Protein AF-U2YIE8-F1 (afdb_monomer)

pLDDT: mean 79.82, std 21.04, range [38.56, 97.56]

Radius of gyration: 20.74 Å; Cα contacts (8 Å, |Δi|>4): 66; chains: 1; bounding box: 37×24×76 Å

Organism: NCBI:txid1219035

Mean predicted aligned error: 12.13 Å

Structure (mmCIF, N/CA/C/O backbone):
data_AF-U2YIE8-F1
#
_entry.id   AF-U2YIE8-F1
#
loop_
_atom_site.group_PDB
_atom_site.id
_atom_site.type_symbol
_atom_site.label_atom_id
_atom_site.label_alt_id
_atom_site.label_comp_id
_atom_site.label_asym_id
_atom_site.label_entity_id
_atom_site.label_seq_id
_atom_site.pdbx_PDB_ins_code
_atom_site.Cartn_x
_atom_site.Cartn_y
_atom_site.Cartn_z
_atom_site.occupancy
_atom_site.B_iso_or_equiv
_atom_site.auth_seq_id
_atom_site.auth_comp_id
_atom_site.auth_asym_id
_atom_site.auth_atom_id
_atom_site.pdbx_PDB_model_num
ATOM 1 N N . MET A 1 1 ? -0.444 -16.771 56.461 1.00 40.75 1 MET A N 1
ATOM 2 C CA . MET A 1 1 ? 0.872 -16.093 56.510 1.00 40.75 1 MET A CA 1
ATOM 3 C C . MET A 1 1 ? 0.997 -15.210 55.275 1.00 40.75 1 MET A C 1
ATOM 5 O O . MET A 1 1 ? 0.679 -15.666 54.184 1.00 40.75 1 MET A O 1
ATOM 9 N N . ARG A 1 2 ? 1.295 -13.919 55.462 1.00 39.78 2 ARG A N 1
ATOM 10 C CA . ARG A 1 2 ? 1.323 -12.884 54.413 1.00 39.78 2 ARG A CA 1
ATOM 11 C C . ARG A 1 2 ? 2.731 -12.764 53.807 1.00 39.78 2 ARG A C 1
ATOM 13 O O . ARG A 1 2 ? 3.685 -12.787 54.565 1.00 39.78 2 AR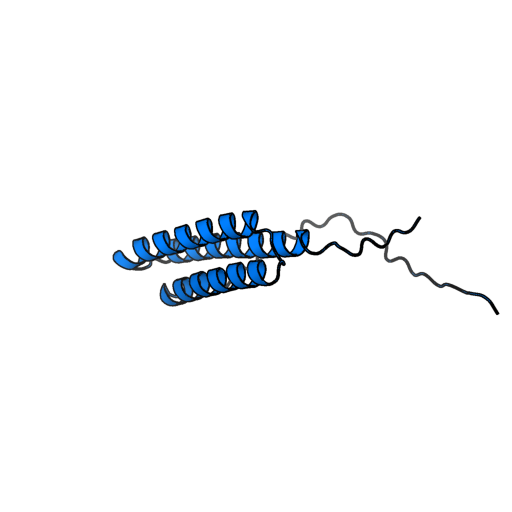G A O 1
ATOM 20 N N . LYS A 1 3 ? 2.764 -12.542 52.482 1.00 38.56 3 LYS A N 1
ATOM 21 C CA . LYS A 1 3 ? 3.647 -11.653 51.687 1.00 38.56 3 LYS A CA 1
ATOM 22 C C . LYS A 1 3 ? 5.154 -11.643 51.989 1.00 38.56 3 LYS A C 1
ATOM 24 O O . LYS A 1 3 ? 5.512 -11.153 53.042 1.00 38.56 3 LYS A O 1
ATOM 29 N N . PHE A 1 4 ? 5.983 -11.870 50.960 1.00 39.94 4 PHE A N 1
ATOM 30 C CA . PHE A 1 4 ? 7.090 -10.959 50.615 1.00 39.94 4 PHE A CA 1
ATOM 31 C C . PHE A 1 4 ? 7.324 -10.910 49.098 1.00 39.94 4 PHE A C 1
ATOM 33 O O . PHE A 1 4 ? 7.405 -11.932 48.423 1.00 39.94 4 PHE A O 1
ATOM 40 N N . MET A 1 5 ? 7.370 -9.679 48.588 1.00 47.09 5 MET A N 1
ATOM 41 C CA . MET A 1 5 ? 7.837 -9.290 47.261 1.00 47.09 5 MET A CA 1
ATOM 42 C C . MET A 1 5 ? 9.363 -9.357 47.204 1.00 47.09 5 MET A C 1
ATOM 44 O O . MET A 1 5 ? 10.001 -8.936 48.164 1.00 47.09 5 MET A O 1
ATOM 48 N N . ILE A 1 6 ? 9.928 -9.703 46.045 1.00 50.62 6 ILE A N 1
ATOM 49 C CA . ILE A 1 6 ? 11.180 -9.094 45.581 1.00 50.62 6 ILE A CA 1
ATOM 50 C C . ILE A 1 6 ? 10.969 -8.677 44.127 1.00 50.62 6 ILE A C 1
ATOM 52 O O . ILE A 1 6 ? 10.796 -9.497 43.230 1.00 50.62 6 ILE A O 1
ATOM 56 N N . ALA A 1 7 ? 10.900 -7.362 43.950 1.00 46.75 7 ALA A N 1
ATOM 57 C CA . ALA A 1 7 ? 11.029 -6.677 42.685 1.00 46.75 7 ALA A CA 1
ATOM 58 C C . ALA A 1 7 ? 12.521 -6.517 42.380 1.00 46.75 7 ALA A C 1
ATOM 60 O O . ALA A 1 7 ? 13.282 -6.119 43.261 1.00 46.75 7 ALA A O 1
ATOM 61 N N . THR A 1 8 ? 12.915 -6.744 41.133 1.00 48.28 8 THR A N 1
ATOM 62 C CA . THR A 1 8 ? 14.196 -6.263 40.613 1.00 48.28 8 THR A CA 1
ATOM 63 C C . THR A 1 8 ? 13.881 -5.294 39.478 1.00 48.28 8 THR A C 1
ATOM 65 O O . THR A 1 8 ? 13.320 -5.715 38.464 1.00 48.28 8 THR A O 1
ATOM 68 N N . PRO A 1 9 ? 14.152 -3.989 39.642 1.00 48.62 9 PRO A N 1
ATOM 69 C CA . PRO A 1 9 ? 13.927 -3.007 38.600 1.00 48.62 9 PRO A CA 1
ATOM 70 C C . PRO A 1 9 ? 15.103 -3.059 37.620 1.00 48.62 9 PRO A C 1
ATOM 72 O O . PRO A 1 9 ? 16.251 -2.863 38.009 1.00 48.62 9 PRO A O 1
ATOM 75 N N . LEU A 1 10 ? 14.827 -3.295 36.340 1.00 45.53 10 LEU A N 1
ATOM 76 C CA . LEU A 1 10 ? 15.761 -2.952 35.270 1.00 45.53 10 LEU A CA 1
ATOM 77 C C . LEU A 1 10 ? 15.460 -1.509 34.866 1.00 45.53 10 LEU A C 1
ATOM 79 O O . LEU A 1 10 ? 14.509 -1.232 34.137 1.00 45.53 10 LEU A O 1
ATOM 83 N N . ALA A 1 11 ? 16.232 -0.588 35.435 1.00 48.25 11 ALA A N 1
ATOM 84 C CA . ALA A 1 11 ? 16.202 0.822 35.096 1.00 48.25 11 ALA A CA 1
ATOM 85 C C . ALA A 1 11 ? 17.171 1.132 33.940 1.00 48.25 11 ALA A C 1
ATOM 87 O O . ALA A 1 11 ? 18.300 0.656 33.931 1.00 48.25 11 ALA A O 1
ATOM 88 N N . LEU A 1 12 ? 16.693 2.011 33.053 1.00 42.22 12 LEU A N 1
ATOM 89 C CA . LEU A 1 12 ? 17.413 3.006 32.244 1.00 42.22 12 LEU A CA 1
ATOM 90 C C . LEU A 1 12 ? 18.485 2.562 31.226 1.00 42.22 12 LEU A C 1
ATOM 92 O O . LEU A 1 12 ? 19.601 2.204 31.580 1.00 42.22 12 LEU A O 1
ATOM 96 N N . ALA A 1 13 ? 18.216 2.868 29.952 1.00 41.12 13 ALA A N 1
ATOM 97 C CA . ALA A 1 13 ? 19.219 3.481 29.080 1.00 41.12 13 ALA A CA 1
ATOM 98 C C . ALA A 1 13 ? 18.541 4.451 28.097 1.00 41.12 13 ALA A C 1
ATOM 100 O O . ALA A 1 13 ? 17.799 4.052 27.201 1.00 41.12 13 ALA A O 1
ATOM 101 N N . ALA A 1 14 ? 18.794 5.743 28.299 1.00 45.41 14 ALA A N 1
ATOM 102 C CA . ALA A 1 14 ? 18.651 6.764 27.276 1.00 45.41 14 ALA A CA 1
ATOM 103 C C . ALA A 1 14 ? 19.854 6.693 26.313 1.00 45.41 14 ALA A C 1
ATOM 105 O O . ALA A 1 14 ? 20.949 6.320 26.722 1.00 45.41 14 ALA A 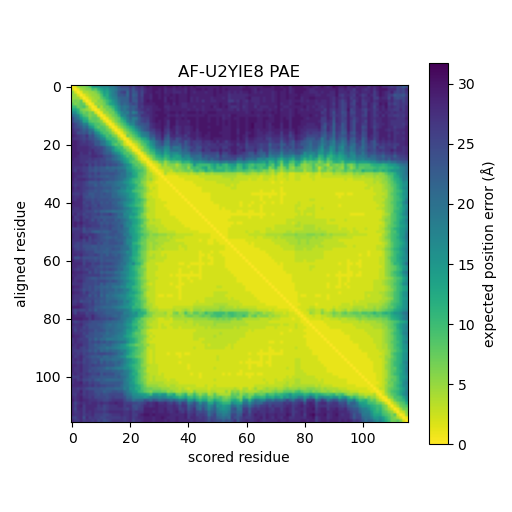O 1
ATOM 106 N N . ALA A 1 15 ? 19.631 7.120 25.067 1.00 47.50 15 ALA A N 1
ATOM 107 C CA . ALA A 1 15 ? 20.627 7.404 24.029 1.00 47.50 15 ALA A CA 1
ATOM 108 C C . ALA A 1 15 ? 21.425 6.216 23.449 1.00 47.50 15 ALA A C 1
ATOM 110 O O . ALA A 1 15 ? 22.593 5.997 23.746 1.00 47.50 15 ALA A O 1
ATOM 111 N N . ALA A 1 16 ? 20.829 5.579 22.444 1.00 40.00 16 ALA A N 1
ATOM 112 C CA . ALA A 1 16 ? 21.531 5.303 21.197 1.00 40.00 16 ALA A CA 1
ATOM 113 C C . ALA A 1 16 ? 20.505 5.422 20.066 1.00 40.00 16 ALA A C 1
ATOM 115 O O . ALA A 1 16 ? 19.598 4.596 19.961 1.00 40.00 16 ALA A O 1
ATOM 116 N N . VAL A 1 17 ? 20.632 6.444 19.211 1.00 50.84 17 VAL A N 1
ATOM 117 C CA . VAL A 1 17 ? 20.092 6.348 17.850 1.00 50.84 17 VAL A CA 1
ATOM 118 C C . VAL A 1 17 ? 20.941 5.281 17.177 1.00 50.84 17 VAL A C 1
ATOM 120 O O . VAL A 1 17 ? 21.924 5.562 16.498 1.00 50.84 17 VAL A O 1
ATOM 123 N N . LEU A 1 18 ? 20.606 4.021 17.437 1.00 40.84 18 LEU A N 1
ATOM 124 C CA . LEU A 1 18 ? 20.960 2.961 16.528 1.00 40.84 18 LEU A CA 1
ATOM 125 C C . LEU A 1 18 ? 20.245 3.366 15.247 1.00 40.84 18 LEU A C 1
ATOM 127 O O . LEU A 1 18 ? 19.018 3.296 15.162 1.00 40.84 18 LEU A O 1
ATOM 131 N N . ALA A 1 19 ? 21.009 3.829 14.261 1.00 52.47 19 ALA A N 1
ATOM 132 C CA . ALA A 1 19 ? 20.639 3.628 12.878 1.00 52.47 19 ALA A CA 1
ATOM 133 C C . ALA A 1 19 ? 20.546 2.110 12.713 1.00 52.47 19 ALA A C 1
ATOM 135 O O . ALA A 1 19 ? 21.484 1.454 12.267 1.00 52.47 19 ALA A O 1
ATOM 136 N N . THR A 1 20 ? 19.439 1.530 13.187 1.00 52.50 20 THR A N 1
ATOM 137 C CA . THR A 1 20 ? 19.041 0.184 12.834 1.00 52.50 20 THR A CA 1
ATOM 138 C C . THR A 1 20 ? 19.117 0.205 11.323 1.00 52.50 20 THR A C 1
ATOM 140 O O . THR A 1 20 ? 18.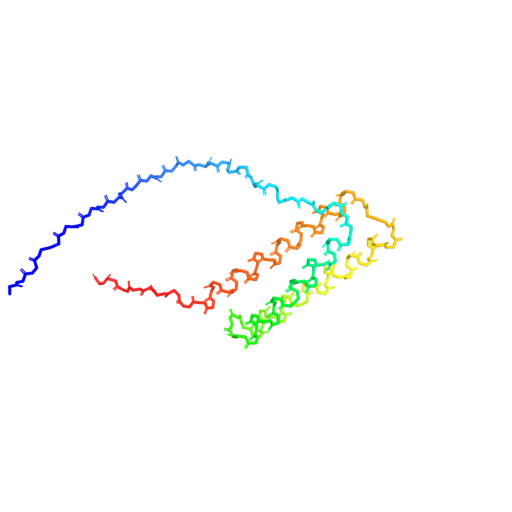442 1.064 10.737 1.00 52.50 20 THR A O 1
ATOM 143 N N . PRO A 1 21 ? 19.963 -0.618 10.678 1.00 39.84 21 PRO A N 1
ATOM 144 C CA . PRO A 1 21 ? 19.867 -0.755 9.243 1.00 39.84 21 PRO A CA 1
ATOM 145 C C . PRO A 1 21 ? 18.403 -1.089 9.017 1.00 39.84 21 PRO A C 1
ATOM 147 O O . PRO A 1 21 ? 17.929 -2.114 9.516 1.00 39.84 21 PRO A O 1
ATOM 150 N N . ALA A 1 22 ? 17.670 -0.147 8.413 1.00 50.53 22 ALA A N 1
ATOM 151 C CA . ALA A 1 22 ? 16.298 -0.360 8.015 1.00 50.53 22 ALA A CA 1
ATOM 152 C C . ALA A 1 22 ? 16.403 -1.614 7.175 1.00 50.53 22 ALA A C 1
ATOM 154 O O . ALA A 1 22 ? 17.031 -1.579 6.117 1.00 50.53 22 ALA A O 1
ATOM 155 N N . SER A 1 23 ? 16.000 -2.742 7.759 1.00 45.28 23 SER A N 1
ATOM 156 C CA . SER A 1 23 ? 16.264 -4.047 7.191 1.00 45.28 23 SER A CA 1
ATOM 157 C C . SER A 1 23 ? 15.528 -3.991 5.878 1.00 45.28 23 SER A C 1
ATOM 159 O O . SER A 1 23 ? 14.299 -3.929 5.880 1.00 45.28 23 SER A O 1
ATOM 161 N N . ALA A 1 24 ? 16.282 -3.807 4.794 1.00 49.94 24 ALA A N 1
ATOM 162 C CA . ALA A 1 24 ? 15.710 -3.608 3.487 1.00 49.94 24 ALA A CA 1
ATOM 163 C C . ALA A 1 24 ? 14.933 -4.890 3.248 1.00 49.94 24 ALA A C 1
ATOM 165 O O . ALA A 1 24 ? 15.538 -5.955 3.101 1.00 49.94 24 ALA A O 1
ATOM 166 N N . ALA A 1 25 ? 13.605 -4.800 3.357 1.00 53.88 25 ALA A N 1
ATOM 167 C CA . ALA A 1 25 ? 12.736 -5.925 3.095 1.00 53.88 25 ALA A CA 1
ATOM 168 C C . ALA A 1 25 ? 13.186 -6.502 1.746 1.00 53.88 25 ALA A C 1
ATOM 170 O O . ALA A 1 25 ? 13.538 -5.712 0.860 1.00 53.88 25 ALA A O 1
ATOM 171 N N . PRO A 1 26 ? 13.280 -7.836 1.600 1.00 57.56 26 PRO A N 1
ATOM 172 C CA . PRO A 1 26 ? 13.673 -8.425 0.333 1.00 57.56 26 PRO A CA 1
ATOM 173 C C . PRO A 1 26 ? 12.737 -7.880 -0.750 1.00 57.56 26 PRO A C 1
ATOM 175 O O . PRO A 1 26 ? 11.565 -8.240 -0.802 1.00 57.56 26 PRO A O 1
ATOM 178 N N . GLY A 1 27 ? 13.238 -6.938 -1.552 1.00 66.19 27 GLY A N 1
ATOM 179 C CA . GLY A 1 27 ? 12.427 -6.268 -2.557 1.00 66.19 27 GLY A CA 1
ATOM 180 C C . GLY A 1 27 ? 11.968 -7.282 -3.595 1.00 66.19 27 GLY A C 1
ATOM 181 O O . GLY A 1 27 ? 12.693 -8.235 -3.899 1.00 66.19 27 GLY A O 1
ATOM 182 N N . PHE A 1 28 ? 10.772 -7.085 -4.147 1.00 81.00 28 PHE A N 1
ATOM 183 C CA . PHE A 1 28 ? 10.227 -8.009 -5.139 1.00 81.00 28 PHE A CA 1
ATOM 184 C C . PHE A 1 28 ? 11.192 -8.223 -6.301 1.00 81.00 28 PHE A C 1
ATOM 186 O O . PHE A 1 28 ? 11.709 -7.274 -6.894 1.00 81.00 28 PHE A O 1
ATOM 193 N N . THR A 1 29 ? 11.408 -9.490 -6.647 1.00 76.38 29 THR A N 1
ATOM 194 C CA . THR A 1 29 ? 12.245 -9.880 -7.787 1.00 76.38 29 THR A CA 1
ATOM 195 C C . THR A 1 29 ? 11.460 -9.854 -9.093 1.00 76.38 29 THR A C 1
ATOM 197 O O . THR A 1 29 ? 12.054 -9.731 -10.161 1.00 76.38 29 THR A O 1
ATOM 200 N N . ASN A 1 30 ? 10.128 -9.942 -9.033 1.00 85.31 30 ASN A N 1
ATOM 201 C CA . ASN A 1 30 ? 9.263 -9.839 -10.201 1.00 85.31 30 ASN A CA 1
ATOM 202 C C . ASN A 1 30 ? 7.879 -9.264 -9.851 1.00 85.31 30 ASN A C 1
ATOM 204 O O . ASN A 1 30 ? 7.447 -9.254 -8.699 1.00 85.31 30 ASN A O 1
ATOM 208 N N . GLY A 1 31 ? 7.147 -8.811 -10.872 1.00 88.69 31 GLY A N 1
ATOM 209 C CA . GLY A 1 31 ? 5.807 -8.250 -10.682 1.00 88.69 31 GLY A CA 1
ATOM 210 C C . GLY A 1 31 ? 4.751 -9.265 -10.239 1.00 88.69 31 GLY A C 1
ATOM 211 O O . GLY A 1 31 ? 3.726 -8.874 -9.688 1.00 88.69 31 GLY A O 1
ATOM 212 N N . ARG A 1 32 ? 4.983 -10.571 -10.435 1.00 92.06 32 ARG A N 1
ATOM 213 C CA . ARG A 1 32 ? 4.057 -11.618 -9.969 1.00 92.06 32 ARG A CA 1
ATOM 214 C C . ARG A 1 32 ? 4.026 -11.694 -8.444 1.00 92.06 32 ARG A C 1
ATOM 216 O O . ARG A 1 32 ? 2.942 -11.766 -7.879 1.00 92.06 32 ARG A O 1
ATOM 223 N N . GLN A 1 33 ? 5.186 -11.613 -7.792 1.00 91.75 33 GLN A N 1
ATOM 224 C CA . GLN A 1 33 ? 5.276 -11.540 -6.331 1.00 91.75 33 GLN A CA 1
ATOM 225 C C . GLN A 1 33 ? 4.531 -10.314 -5.795 1.00 91.75 33 GLN A C 1
ATOM 227 O O . GLN A 1 33 ? 3.719 -10.445 -4.886 1.00 91.75 33 GLN A O 1
ATOM 232 N N . ALA A 1 34 ? 4.726 -9.142 -6.412 1.00 92.19 34 ALA A N 1
ATOM 233 C CA . ALA A 1 34 ? 4.018 -7.928 -6.010 1.00 92.19 34 ALA A CA 1
ATOM 234 C C . ALA A 1 34 ? 2.487 -8.092 -6.100 1.00 92.19 34 ALA A C 1
ATOM 236 O O . ALA A 1 34 ? 1.781 -7.726 -5.165 1.00 92.19 34 ALA A O 1
ATOM 237 N N . ALA A 1 35 ? 1.968 -8.703 -7.173 1.00 94.00 35 ALA A N 1
ATOM 238 C CA . ALA A 1 35 ? 0.535 -8.987 -7.300 1.00 94.00 35 ALA A CA 1
ATOM 239 C C . ALA A 1 35 ? 0.022 -9.917 -6.190 1.00 94.00 35 ALA A C 1
ATOM 241 O O . ALA A 1 35 ? -1.012 -9.653 -5.582 1.00 94.00 35 ALA A O 1
ATOM 242 N N . GLN A 1 36 ? 0.758 -10.995 -5.900 1.00 95.38 36 GLN A N 1
ATOM 243 C CA . GLN A 1 36 ? 0.396 -11.943 -4.843 1.00 95.38 36 GLN A CA 1
ATOM 244 C C . GLN A 1 36 ? 0.343 -11.274 -3.469 1.00 95.38 36 GLN A C 1
ATOM 246 O O . GLN A 1 36 ? -0.515 -11.612 -2.659 1.00 95.38 36 GLN A O 1
ATOM 251 N N . GLU A 1 37 ? 1.245 -10.336 -3.204 1.00 94.5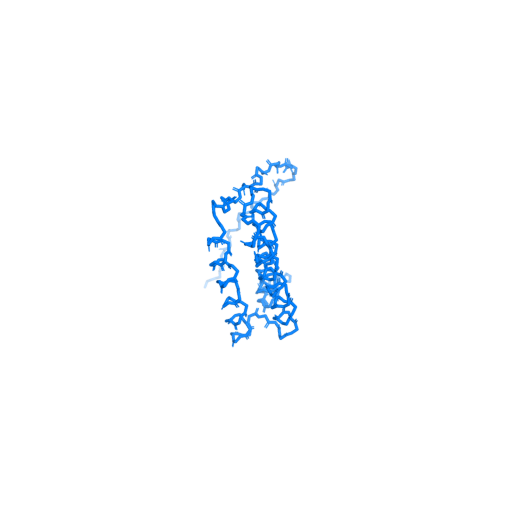0 37 GLU A N 1
ATOM 252 C CA . GLU A 1 37 ? 1.315 -9.597 -1.945 1.00 94.50 37 GLU A CA 1
ATOM 253 C C . GLU A 1 37 ? 0.173 -8.594 -1.793 1.00 94.50 37 GLU A C 1
ATOM 255 O O . GLU A 1 37 ? -0.420 -8.517 -0.719 1.00 94.50 37 GLU A O 1
ATOM 260 N N . ILE A 1 38 ? -0.192 -7.886 -2.866 1.00 95.56 38 ILE A N 1
ATOM 261 C CA . ILE A 1 38 ? -1.361 -6.992 -2.878 1.00 95.56 38 ILE A CA 1
ATOM 262 C C . ILE A 1 38 ? -2.636 -7.791 -2.582 1.00 95.56 38 ILE A C 1
ATOM 264 O O . ILE A 1 38 ? -3.400 -7.448 -1.686 1.00 95.56 38 ILE A O 1
ATOM 268 N N . GLN A 1 39 ? -2.792 -8.932 -3.246 1.00 96.75 39 GLN A N 1
ATOM 269 C CA . GLN A 1 39 ? -3.917 -9.846 -3.059 1.00 96.75 39 GLN A CA 1
ATOM 270 C C . GLN A 1 39 ? -3.957 -10.475 -1.656 1.00 96.75 39 GLN A C 1
ATOM 272 O O . GLN A 1 39 ? -5.016 -10.711 -1.077 1.00 96.75 39 GLN A O 1
ATOM 277 N N . GLN A 1 40 ? -2.796 -10.785 -1.075 1.00 96.06 40 GLN A N 1
ATOM 278 C CA . GL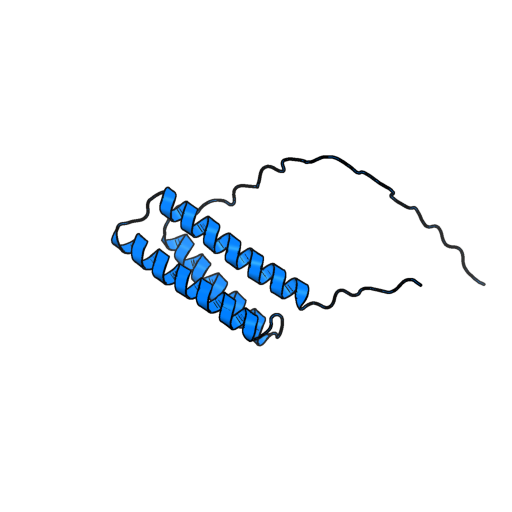N A 1 40 ? -2.724 -11.239 0.315 1.00 96.06 40 GLN A CA 1
ATOM 279 C C . GLN A 1 40 ? -3.127 -10.139 1.292 1.00 96.06 40 GLN A C 1
ATOM 281 O O . GLN A 1 40 ? -3.770 -10.443 2.296 1.00 96.06 40 GLN A O 1
ATOM 286 N N . LEU A 1 41 ? -2.740 -8.898 1.009 1.00 95.75 41 LEU A N 1
ATOM 287 C CA . LEU A 1 41 ? -3.051 -7.742 1.831 1.00 95.75 41 LEU A CA 1
ATOM 288 C C . LEU A 1 41 ? -4.553 -7.440 1.830 1.00 95.75 41 LEU A C 1
ATOM 290 O O . LEU A 1 41 ? -5.114 -7.300 2.910 1.00 95.75 41 LEU A O 1
ATOM 294 N N . GLU A 1 42 ? -5.206 -7.458 0.666 1.00 96.50 42 GLU A N 1
ATOM 295 C CA . GLU A 1 42 ? -6.670 -7.363 0.528 1.00 96.50 42 GLU A CA 1
ATOM 296 C C . GLU A 1 42 ? -7.380 -8.361 1.458 1.00 96.50 42 GLU A C 1
ATOM 298 O O . GLU A 1 42 ? -8.080 -7.988 2.399 1.00 96.50 42 GLU A O 1
ATOM 303 N N . ARG A 1 43 ? -7.040 -9.651 1.327 1.00 97.31 43 ARG A N 1
ATOM 304 C CA . ARG A 1 43 ? -7.589 -10.720 2.177 1.00 97.31 43 ARG A CA 1
ATOM 305 C C . ARG A 1 43 ? -7.272 -10.558 3.664 1.00 97.31 43 ARG A C 1
ATOM 307 O O . ARG A 1 43 ? -7.914 -11.192 4.505 1.00 97.31 43 ARG A O 1
ATOM 314 N N . GLN A 1 44 ? -6.209 -9.844 4.025 1.00 95.69 44 GLN A N 1
ATOM 315 C CA . GLN A 1 44 ? -5.899 -9.557 5.425 1.00 95.69 44 GLN A CA 1
ATOM 316 C C . GLN A 1 44 ? -6.769 -8.424 5.959 1.00 95.69 44 GLN A C 1
ATOM 318 O O . GLN A 1 44 ? -7.250 -8.555 7.083 1.00 95.69 44 GLN A O 1
ATOM 323 N N . VAL A 1 45 ? -7.006 -7.375 5.167 1.00 96.25 45 VAL A N 1
ATOM 324 C CA . VAL A 1 45 ? -7.919 -6.279 5.518 1.00 96.25 45 VAL A CA 1
ATOM 325 C C . VAL A 1 45 ? -9.331 -6.825 5.713 1.00 96.25 45 VAL A C 1
ATOM 327 O O . VAL A 1 45 ? -9.894 -6.642 6.791 1.00 96.25 45 VAL A O 1
ATOM 330 N N . ASP A 1 46 ? -9.842 -7.611 4.763 1.00 96.06 46 ASP A N 1
ATOM 331 C CA . ASP A 1 46 ? -11.187 -8.194 4.854 1.00 96.06 46 ASP A CA 1
ATOM 332 C C . ASP A 1 46 ? -11.346 -9.088 6.086 1.00 96.06 46 ASP A C 1
ATOM 334 O O . ASP A 1 46 ? -12.323 -9.000 6.829 1.00 96.06 46 ASP A O 1
ATOM 338 N N . ARG A 1 47 ? -10.357 -9.949 6.361 1.00 95.94 47 ARG A N 1
ATOM 339 C CA . ARG A 1 47 ? -10.388 -10.806 7.555 1.00 95.94 47 ARG A CA 1
ATOM 340 C C . ARG A 1 47 ? -10.266 -10.001 8.844 1.00 95.94 47 ARG A C 1
ATOM 342 O O . ARG A 1 47 ? -10.862 -10.396 9.845 1.00 95.94 47 ARG A O 1
ATOM 349 N N . ALA A 1 48 ? -9.478 -8.929 8.852 1.00 94.69 48 ALA A N 1
ATOM 350 C CA . ALA A 1 48 ? -9.354 -8.056 10.011 1.00 94.69 48 ALA A CA 1
ATOM 351 C C . ALA A 1 48 ? -10.683 -7.338 10.285 1.00 94.69 48 ALA A C 1
ATOM 353 O O . ALA A 1 48 ? -11.116 -7.311 11.436 1.00 94.69 48 ALA A O 1
ATOM 354 N N . GLU A 1 49 ? -11.367 -6.850 9.248 1.00 95.31 49 GLU A N 1
ATOM 355 C CA . GLU A 1 49 ? -12.700 -6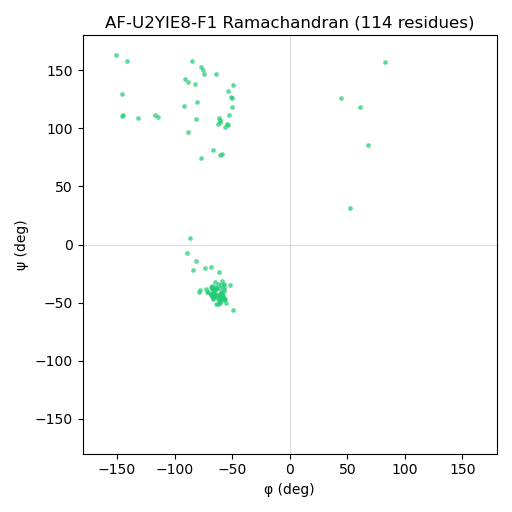.251 9.363 1.00 95.31 49 GLU A CA 1
ATOM 356 C C . GLU A 1 49 ? -13.727 -7.271 9.871 1.00 95.31 4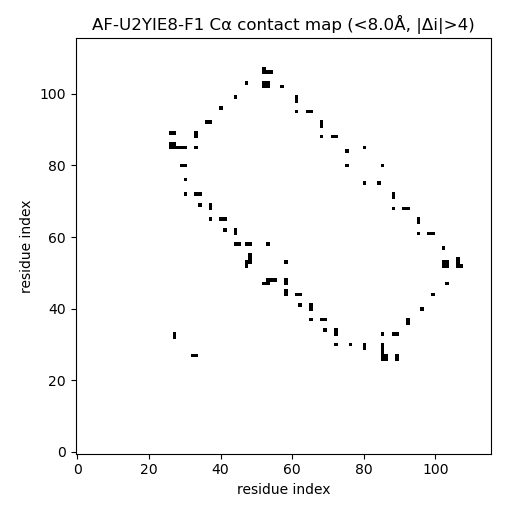9 GLU A C 1
ATOM 358 O O . GLU A 1 49 ? -14.393 -7.029 10.875 1.00 95.31 49 GLU A O 1
ATOM 363 N N . GLN A 1 50 ? -13.806 -8.450 9.245 1.00 94.75 50 GLN A N 1
ATOM 364 C CA . GLN A 1 50 ? -14.735 -9.520 9.638 1.00 94.75 50 GLN A CA 1
ATOM 365 C C . GLN A 1 50 ? -14.551 -9.957 11.096 1.00 94.75 50 GLN A C 1
ATOM 367 O O . GLN A 1 50 ? -15.511 -10.318 11.776 1.00 94.75 50 GLN A O 1
ATOM 372 N N . ARG A 1 51 ? -13.310 -9.931 11.592 1.00 94.25 51 ARG A N 1
ATOM 373 C CA . ARG A 1 51 ? -12.965 -10.274 12.979 1.00 94.25 51 ARG A CA 1
ATOM 374 C C . ARG A 1 51 ? -13.084 -9.091 13.941 1.00 94.25 51 ARG A C 1
ATOM 376 O O . ARG A 1 51 ? -12.701 -9.244 15.099 1.00 94.25 51 ARG A O 1
ATOM 383 N N . ASN A 1 52 ? -13.578 -7.938 13.485 1.00 91.69 52 ASN A N 1
ATOM 384 C CA . ASN A 1 52 ? -13.632 -6.681 14.237 1.00 91.69 52 ASN A CA 1
ATOM 385 C C . ASN A 1 52 ? -12.268 -6.284 14.836 1.00 91.69 52 ASN A C 1
ATOM 387 O O . ASN A 1 52 ? -12.193 -5.690 15.908 1.00 91.69 52 ASN A O 1
ATOM 391 N N . GLN A 1 53 ? -11.174 -6.653 14.163 1.00 93.62 53 GLN A N 1
ATOM 392 C CA . GLN A 1 53 ? -9.810 -6.263 14.533 1.00 93.62 53 GLN A CA 1
ATOM 393 C C . GLN A 1 53 ? -9.455 -4.865 14.034 1.00 93.62 53 GLN A C 1
ATOM 395 O O . GLN A 1 53 ? -8.431 -4.341 14.443 1.00 93.62 53 GLN A O 1
ATOM 400 N N . ILE A 1 54 ? -10.255 -4.307 13.127 1.00 94.44 54 ILE A N 1
ATOM 401 C CA . ILE A 1 54 ? -10.179 -2.934 12.629 1.00 94.44 54 ILE A CA 1
ATOM 402 C C . ILE A 1 54 ? -11.605 -2.406 12.452 1.00 94.44 54 ILE A C 1
ATOM 404 O O . ILE A 1 54 ? -12.554 -3.183 12.299 1.00 94.44 54 ILE A O 1
ATOM 408 N N . SER A 1 55 ? -11.763 -1.089 12.448 1.00 94.38 55 SER A N 1
ATOM 409 C CA . SER A 1 55 ? -13.047 -0.428 12.222 1.00 94.38 55 SER A CA 1
ATOM 410 C C . SER A 1 55 ? -13.426 -0.478 10.744 1.00 94.38 55 SER A C 1
ATOM 412 O O . SER A 1 55 ? -12.566 -0.390 9.869 1.00 94.38 55 SER A O 1
ATOM 414 N N . ARG A 1 56 ? -14.730 -0.492 10.433 1.00 93.50 56 ARG A N 1
ATOM 415 C CA . ARG A 1 56 ? -15.230 -0.392 9.045 1.00 93.50 56 ARG A CA 1
ATOM 416 C C . ARG A 1 56 ? -14.650 0.805 8.285 1.00 93.50 56 ARG A C 1
ATOM 418 O O . ARG A 1 56 ? -14.414 0.730 7.080 1.00 93.50 56 ARG A O 1
ATOM 425 N N . ARG A 1 57 ? -14.421 1.929 8.978 1.00 93.81 57 ARG A N 1
ATOM 426 C CA . ARG A 1 57 ? -13.828 3.129 8.363 1.00 93.81 57 ARG A CA 1
ATOM 427 C C . ARG A 1 57 ? -12.373 2.893 7.959 1.00 93.81 57 ARG A C 1
ATOM 429 O O . ARG A 1 57 ? -11.987 3.282 6.861 1.00 93.81 57 ARG A O 1
ATOM 436 N N . GLU A 1 58 ? -11.598 2.236 8.816 1.00 94.94 58 GLU A N 1
ATOM 437 C CA . GLU A 1 58 ? -10.203 1.887 8.537 1.00 94.94 58 GLU A CA 1
ATOM 438 C C . GLU A 1 58 ? -10.111 0.836 7.437 1.00 94.94 58 GLU A C 1
ATOM 440 O O . GLU A 1 58 ? -9.323 1.003 6.513 1.00 94.94 58 GLU A O 1
ATOM 445 N N . ALA A 1 59 ? -10.968 -0.188 7.479 1.00 96.62 59 ALA A N 1
ATOM 446 C CA . ALA A 1 59 ? -11.068 -1.192 6.426 1.00 96.62 59 ALA A CA 1
ATOM 447 C C . ALA A 1 59 ? -11.354 -0.539 5.066 1.00 96.62 59 ALA A C 1
ATOM 449 O O . ALA A 1 59 ? -10.634 -0.770 4.100 1.00 96.62 59 ALA A O 1
ATOM 450 N N . THR A 1 60 ? -12.319 0.387 5.010 1.00 96.81 60 THR A N 1
ATOM 451 C CA . THR A 1 60 ? -12.621 1.155 3.790 1.00 96.81 60 THR A CA 1
ATOM 452 C C . THR A 1 60 ? -11.412 1.962 3.307 1.00 96.81 60 THR A C 1
ATOM 454 O O . THR A 1 60 ? -11.154 2.045 2.106 1.00 96.81 60 THR A O 1
ATOM 457 N N . GLN A 1 61 ? -10.667 2.589 4.221 1.00 96.19 61 GLN A N 1
ATOM 458 C CA . GLN A 1 61 ? -9.475 3.359 3.870 1.00 96.19 61 GLN A CA 1
ATOM 459 C C . GLN A 1 61 ? -8.345 2.461 3.351 1.00 96.19 61 GLN A C 1
ATOM 461 O O . GLN A 1 61 ? -7.730 2.805 2.342 1.00 96.19 61 GLN A O 1
ATOM 466 N N . LEU A 1 62 ? -8.093 1.324 4.001 1.00 96.62 62 LEU A N 1
ATOM 467 C CA . LEU A 1 62 ? -7.079 0.350 3.600 1.00 96.62 62 LEU A CA 1
ATOM 468 C C . LEU A 1 62 ? -7.429 -0.284 2.251 1.00 96.62 62 LEU A C 1
ATOM 470 O O . LEU A 1 62 ? -6.576 -0.314 1.369 1.00 96.62 62 LEU A O 1
ATOM 474 N N . ASN A 1 63 ? -8.688 -0.674 2.034 1.00 96.69 63 ASN A N 1
ATOM 475 C CA . ASN A 1 63 ? -9.146 -1.228 0.757 1.00 96.69 63 ASN A CA 1
ATOM 476 C C . ASN A 1 63 ? -8.944 -0.242 -0.399 1.00 96.69 63 ASN A C 1
ATOM 478 O O . ASN A 1 63 ? -8.375 -0.606 -1.422 1.00 96.69 63 ASN A O 1
ATOM 482 N N . ARG A 1 64 ? -9.239 1.051 -0.209 1.00 97.56 64 ARG A N 1
ATOM 483 C CA . ARG A 1 64 ? -8.921 2.071 -1.229 1.00 97.56 64 ARG A CA 1
ATOM 484 C C . ARG A 1 64 ? -7.429 2.153 -1.555 1.00 97.56 64 ARG A C 1
ATOM 486 O O . ARG A 1 64 ? -7.073 2.455 -2.693 1.00 97.56 64 ARG A O 1
ATOM 493 N N . GLN A 1 65 ? -6.549 1.948 -0.576 1.00 96.75 65 GLN A N 1
ATOM 494 C CA . GLN A 1 65 ? -5.102 1.951 -0.811 1.00 96.75 65 GLN A CA 1
ATOM 495 C C . GLN A 1 65 ? -4.650 0.687 -1.550 1.00 96.75 65 GLN A C 1
ATOM 497 O O . GLN A 1 65 ? -3.800 0.775 -2.435 1.00 96.75 65 GLN A O 1
ATOM 502 N N . VAL A 1 66 ? -5.240 -0.465 -1.227 1.00 97.38 66 VAL A N 1
ATOM 503 C CA . VAL A 1 66 ? -5.027 -1.725 -1.951 1.00 97.38 66 VAL A CA 1
ATOM 504 C C . VAL A 1 66 ? -5.479 -1.580 -3.409 1.00 97.38 66 VAL A C 1
ATOM 506 O O . VAL A 1 66 ? -4.676 -1.824 -4.306 1.00 97.38 66 VAL A O 1
ATOM 509 N N . ASP A 1 67 ? -6.664 -1.026 -3.672 1.00 97.38 67 ASP A N 1
ATOM 510 C CA . ASP A 1 67 ? -7.150 -0.756 -5.036 1.00 97.38 67 ASP A CA 1
ATOM 511 C C . ASP A 1 67 ? -6.197 0.154 -5.831 1.00 97.38 67 ASP A C 1
ATOM 513 O O . ASP A 1 67 ? -5.998 0.010 -7.041 1.00 97.38 67 ASP A O 1
ATOM 517 N N . GLN A 1 68 ? -5.606 1.150 -5.163 1.00 97.06 68 GLN A N 1
ATOM 518 C CA . GLN A 1 68 ? -4.612 2.031 -5.777 1.00 97.06 68 GLN A CA 1
ATOM 519 C C . GLN A 1 68 ? -3.320 1.280 -6.114 1.00 97.06 68 GLN A C 1
ATOM 521 O O . GLN A 1 68 ? -2.731 1.537 -7.168 1.00 97.06 68 GLN A O 1
ATOM 526 N N . LEU A 1 69 ? -2.885 0.352 -5.255 1.00 96.38 69 LEU A N 1
ATOM 527 C CA . LEU A 1 69 ? -1.740 -0.520 -5.514 1.00 96.38 69 LEU A CA 1
ATOM 528 C C . LEU A 1 69 ? -1.994 -1.437 -6.709 1.00 96.38 69 LEU A C 1
ATOM 530 O O . LEU A 1 69 ? -1.114 -1.563 -7.559 1.00 96.38 69 LEU A O 1
ATOM 534 N N . GLU A 1 70 ? -3.188 -2.015 -6.822 1.00 96.88 70 GLU A N 1
ATOM 535 C CA . GLU A 1 70 ? -3.569 -2.854 -7.962 1.00 96.88 70 GLU A CA 1
ATOM 536 C C . GLU A 1 70 ? -3.554 -2.079 -9.275 1.00 96.88 70 GLU A C 1
ATOM 538 O O . GLU A 1 70 ? -2.947 -2.506 -10.258 1.00 96.88 70 GLU A O 1
ATOM 543 N N . LYS A 1 71 ? -4.155 -0.884 -9.288 1.00 96.88 71 LYS A N 1
ATOM 544 C CA . LYS A 1 71 ? -4.131 -0.002 -10.463 1.00 96.88 71 LYS A CA 1
ATOM 545 C C . LYS A 1 71 ? -2.703 0.371 -10.848 1.00 96.88 71 LYS A C 1
ATOM 547 O O . LYS A 1 71 ? -2.375 0.406 -12.035 1.00 96.88 71 LYS A O 1
ATOM 552 N N . LEU A 1 72 ? -1.846 0.649 -9.866 1.00 95.44 72 LEU A N 1
ATOM 553 C CA . LEU A 1 72 ? -0.445 0.983 -10.103 1.00 95.44 72 LEU A CA 1
ATOM 554 C C . LEU A 1 72 ? 0.329 -0.211 -10.674 1.00 95.44 72 LEU A C 1
ATOM 556 O O . LEU A 1 72 ? 1.038 -0.060 -11.668 1.00 95.44 72 LEU A O 1
ATOM 560 N N . HIS A 1 73 ? 0.143 -1.393 -10.088 1.00 95.62 73 HIS A N 1
ATOM 561 C CA . HIS A 1 73 ? 0.712 -2.645 -10.575 1.00 95.62 73 HIS A CA 1
ATOM 562 C C . HIS A 1 73 ? 0.293 -2.918 -12.019 1.00 95.62 73 HIS A C 1
ATOM 564 O O . HIS A 1 73 ? 1.159 -3.143 -12.859 1.00 95.62 73 HIS A O 1
ATOM 570 N N . ALA A 1 74 ? -0.996 -2.790 -12.337 1.00 96.12 74 ALA A N 1
ATOM 571 C CA . ALA A 1 74 ? -1.511 -2.987 -13.687 1.00 96.12 74 ALA A CA 1
ATOM 572 C C . ALA A 1 74 ? 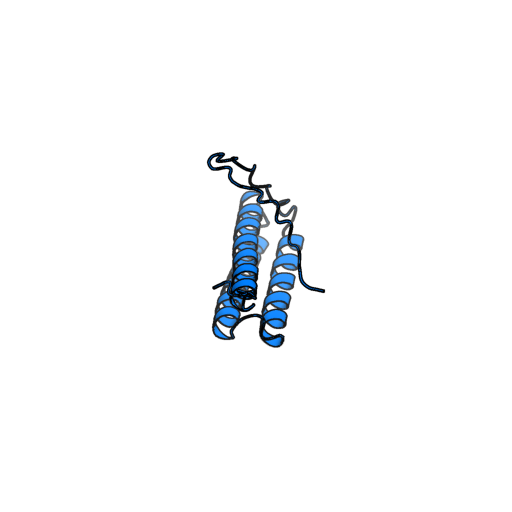-0.931 -1.981 -14.696 1.00 96.12 74 ALA A C 1
ATOM 574 O O . ALA A 1 74 ? -0.718 -2.331 -15.858 1.00 96.12 74 ALA A O 1
ATOM 575 N N . ARG A 1 75 ? -0.653 -0.735 -14.281 1.00 95.31 75 ARG A N 1
ATOM 576 C CA . ARG A 1 75 ? 0.028 0.254 -15.136 1.00 95.31 75 ARG A CA 1
ATOM 577 C C . ARG A 1 75 ? 1.469 -0.157 -15.426 1.00 95.31 75 ARG A C 1
ATOM 579 O O . ARG A 1 75 ? 1.857 -0.138 -16.590 1.00 95.31 75 ARG A O 1
ATOM 586 N N . TYR A 1 76 ? 2.227 -0.568 -14.410 1.00 94.44 76 TYR A N 1
ATOM 587 C CA . TYR A 1 76 ? 3.608 -1.034 -14.590 1.00 94.44 76 TYR A CA 1
ATOM 588 C C . TYR A 1 76 ? 3.673 -2.353 -15.371 1.00 94.44 76 TYR A C 1
ATOM 590 O O . TYR A 1 76 ? 4.515 -2.519 -16.246 1.00 94.44 76 TYR A O 1
ATOM 598 N N . ALA A 1 77 ? 2.714 -3.258 -15.167 1.00 92.94 77 ALA A N 1
ATOM 599 C CA . ALA A 1 77 ? 2.650 -4.533 -15.874 1.00 92.94 77 ALA A CA 1
ATOM 600 C C . ALA A 1 77 ? 2.564 -4.379 -17.402 1.00 92.94 77 ALA A C 1
ATOM 602 O O . ALA A 1 77 ? 3.097 -5.223 -18.118 1.00 92.94 77 ALA A O 1
ATOM 603 N N . ARG A 1 78 ? 1.938 -3.306 -17.912 1.00 92.00 78 ARG A N 1
ATOM 604 C CA . ARG A 1 78 ? 1.834 -3.045 -19.361 1.00 92.00 78 ARG A CA 1
ATOM 605 C C . ARG A 1 78 ? 3.173 -2.690 -20.005 1.00 92.00 78 ARG A C 1
ATOM 607 O O . ARG A 1 78 ? 3.395 -3.061 -21.150 1.00 92.00 78 ARG A O 1
ATOM 614 N N . GLY A 1 79 ? 4.030 -1.957 -19.294 1.00 89.12 79 GLY A N 1
ATOM 615 C CA . GLY A 1 79 ? 5.360 -1.558 -19.771 1.00 89.12 79 GLY A CA 1
ATOM 616 C C . GLY A 1 79 ? 6.463 -2.563 -19.433 1.00 89.12 79 GLY A C 1
ATOM 617 O O . GLY A 1 79 ? 7.589 -2.418 -19.901 1.00 89.12 79 GLY A O 1
ATOM 618 N N . GLY A 1 80 ? 6.141 -3.582 -18.632 1.00 88.75 80 GLY A N 1
ATOM 619 C CA . GLY A 1 80 ? 7.129 -4.420 -17.964 1.00 88.75 80 GLY A CA 1
ATOM 620 C C . GLY A 1 80 ? 7.634 -3.771 -16.673 1.00 88.75 80 GLY A C 1
ATOM 621 O O . GLY A 1 80 ? 7.548 -2.565 -16.480 1.00 88.75 80 GLY A O 1
ATOM 622 N N . PHE A 1 81 ? 8.150 -4.592 -15.760 1.00 92.38 81 PHE A N 1
ATOM 623 C CA . PHE A 1 81 ? 8.580 -4.125 -14.443 1.00 92.38 81 PHE A CA 1
ATOM 624 C C . PHE A 1 81 ? 10.056 -3.734 -14.438 1.00 92.38 81 PHE A C 1
ATOM 626 O O . PHE A 1 81 ? 10.934 -4.579 -14.618 1.00 92.38 81 PHE A O 1
ATOM 633 N N . THR A 1 82 ? 10.340 -2.472 -14.135 1.00 93.25 82 THR A N 1
ATOM 634 C CA . THR A 1 82 ? 11.688 -2.003 -13.806 1.00 93.25 82 THR A CA 1
ATOM 635 C C . THR A 1 82 ? 12.004 -2.221 -12.324 1.00 93.25 82 THR A C 1
ATOM 637 O O . THR A 1 82 ? 11.118 -2.299 -11.467 1.00 93.25 82 THR A O 1
ATOM 640 N N . ARG A 1 83 ? 13.298 -2.269 -11.976 1.00 89.94 83 ARG A N 1
ATOM 641 C CA . ARG A 1 83 ? 13.734 -2.390 -10.570 1.00 89.94 83 ARG A CA 1
ATOM 642 C C . ARG A 1 83 ? 13.200 -1.255 -9.690 1.00 89.94 83 ARG A C 1
ATOM 644 O O . ARG A 1 83 ? 12.872 -1.484 -8.528 1.00 89.94 83 ARG A O 1
ATOM 651 N N . THR A 1 84 ? 13.103 -0.044 -10.234 1.00 90.69 84 THR A N 1
ATOM 652 C CA . THR A 1 84 ? 12.606 1.130 -9.505 1.00 90.69 84 THR A CA 1
ATOM 653 C C . THR A 1 84 ? 11.105 1.037 -9.247 1.00 90.69 84 THR A C 1
ATOM 655 O O . THR A 1 84 ? 10.659 1.337 -8.141 1.00 90.69 84 THR A O 1
ATOM 658 N N . GLU A 1 85 ? 10.323 0.565 -10.218 1.00 93.44 85 GLU A N 1
ATOM 659 C CA . GLU A 1 85 ? 8.879 0.350 -10.052 1.00 93.44 85 GLU A CA 1
ATOM 660 C C . GLU A 1 85 ? 8.583 -0.750 -9.037 1.00 93.44 85 GLU A C 1
ATOM 662 O O . GLU A 1 85 ? 7.723 -0.569 -8.177 1.00 93.44 85 GLU A O 1
ATOM 667 N N . LEU A 1 86 ? 9.338 -1.854 -9.076 1.00 92.38 86 LEU A N 1
ATOM 668 C CA . LEU A 1 86 ? 9.226 -2.925 -8.083 1.00 92.38 86 LEU A CA 1
ATOM 669 C C . LEU A 1 86 ? 9.556 -2.424 -6.676 1.00 92.38 86 LEU A C 1
ATOM 671 O O . LEU A 1 86 ? 8.816 -2.713 -5.740 1.00 92.38 86 LEU A O 1
ATOM 675 N N . ARG A 1 87 ? 10.612 -1.614 -6.525 1.00 92.06 87 ARG A N 1
ATOM 676 C CA . ARG A 1 87 ? 10.949 -0.977 -5.244 1.00 92.06 87 ARG A CA 1
ATOM 677 C C . ARG A 1 87 ? 9.865 0.001 -4.783 1.00 92.06 87 ARG A C 1
ATOM 679 O O . ARG A 1 87 ? 9.573 0.072 -3.594 1.00 92.06 87 ARG A O 1
ATOM 686 N N . SER A 1 88 ? 9.263 0.751 -5.705 1.00 93.00 88 SER A N 1
ATOM 687 C CA . SER A 1 88 ? 8.160 1.661 -5.382 1.00 93.00 88 SER A CA 1
ATOM 688 C C . SER A 1 88 ? 6.919 0.896 -4.916 1.00 93.00 88 SER A C 1
ATOM 690 O O . SER A 1 88 ? 6.306 1.280 -3.920 1.00 93.00 88 SER A O 1
ATOM 692 N N . LEU A 1 89 ? 6.575 -0.204 -5.595 1.00 94.06 89 LEU A N 1
ATOM 693 C CA . LEU A 1 89 ? 5.493 -1.100 -5.189 1.00 94.06 89 LEU A CA 1
ATOM 694 C C . LEU A 1 89 ? 5.761 -1.702 -3.809 1.00 94.06 89 LEU A C 1
ATOM 696 O O . LEU A 1 89 ? 4.891 -1.617 -2.949 1.00 94.06 89 LEU A O 1
ATOM 700 N N . ASP A 1 90 ? 6.960 -2.239 -3.580 1.00 93.12 90 ASP A N 1
ATOM 701 C CA . ASP A 1 90 ? 7.379 -2.784 -2.284 1.00 93.12 90 ASP A CA 1
ATOM 702 C C . ASP A 1 90 ? 7.235 -1.766 -1.153 1.00 93.12 90 ASP A C 1
ATOM 704 O O . ASP A 1 90 ? 6.563 -2.034 -0.159 1.00 93.12 90 ASP A O 1
ATOM 708 N N . SER A 1 91 ? 7.768 -0.558 -1.338 1.00 93.62 91 SER A N 1
ATOM 709 C CA . SER A 1 91 ? 7.657 0.505 -0.340 1.00 93.62 91 SER A CA 1
ATOM 710 C C . SER A 1 91 ? 6.198 0.822 -0.003 1.00 93.62 91 SER A C 1
ATOM 712 O O . SER A 1 91 ? 5.844 0.870 1.174 1.00 93.62 91 SER A O 1
ATOM 714 N N . ARG A 1 92 ? 5.334 0.970 -1.015 1.00 95.06 92 ARG A N 1
ATOM 715 C CA . ARG A 1 92 ? 3.915 1.283 -0.801 1.00 95.06 92 ARG A CA 1
ATOM 716 C C . ARG A 1 92 ? 3.165 0.123 -0.145 1.00 95.06 92 ARG A C 1
ATOM 718 O O . ARG A 1 92 ? 2.406 0.361 0.787 1.00 95.06 92 ARG A O 1
ATOM 725 N N . ILE A 1 93 ? 3.402 -1.120 -0.570 1.00 95.00 93 ILE A N 1
ATOM 726 C CA . ILE A 1 93 ? 2.824 -2.321 0.056 1.00 95.00 93 ILE A CA 1
ATOM 727 C C . ILE A 1 93 ? 3.227 -2.392 1.531 1.00 95.00 93 ILE A C 1
ATOM 729 O O . ILE A 1 93 ? 2.378 -2.617 2.393 1.00 95.00 93 ILE A O 1
ATOM 733 N N . ASN A 1 94 ? 4.499 -2.141 1.841 1.00 94.25 94 ASN A N 1
ATOM 734 C CA . ASN A 1 94 ? 4.994 -2.118 3.214 1.00 94.25 94 ASN A CA 1
ATOM 735 C C . ASN A 1 94 ? 4.340 -1.007 4.045 1.00 94.25 94 ASN A C 1
ATOM 737 O O . ASN A 1 94 ? 3.998 -1.249 5.201 1.00 94.25 94 ASN A O 1
ATOM 741 N N . THR A 1 95 ? 4.083 0.169 3.465 1.00 95.19 95 THR A N 1
ATOM 742 C CA . THR A 1 95 ? 3.321 1.231 4.138 1.00 95.19 95 THR A CA 1
ATOM 743 C C . THR A 1 95 ? 1.906 0.779 4.497 1.00 95.19 95 THR A C 1
ATOM 745 O O . THR A 1 95 ? 1.506 0.924 5.651 1.00 95.19 95 THR A O 1
ATOM 748 N N . VAL A 1 96 ? 1.160 0.182 3.563 1.00 95.69 96 VAL A N 1
ATOM 749 C CA . VAL A 1 96 ? -0.211 -0.284 3.846 1.00 95.69 96 VAL A CA 1
ATOM 750 C C . VAL A 1 96 ? -0.207 -1.428 4.869 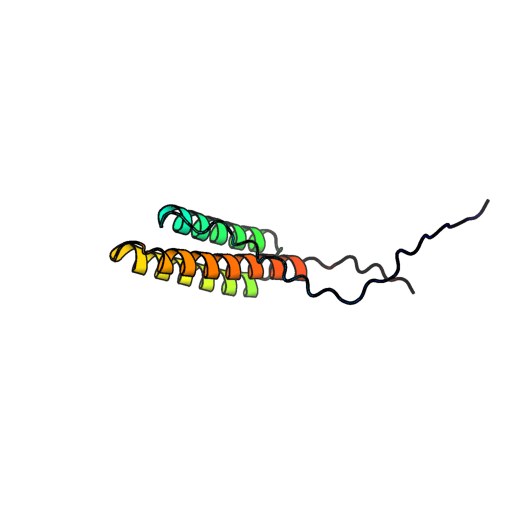1.00 95.69 96 VAL A C 1
ATOM 752 O O . VAL A 1 96 ? -1.018 -1.437 5.793 1.00 95.69 96 VAL A O 1
ATOM 755 N N . LYS A 1 97 ? 0.760 -2.354 4.788 1.00 95.44 97 LYS A N 1
ATOM 756 C CA . LYS A 1 97 ? 0.962 -3.403 5.804 1.00 95.44 97 LYS A CA 1
ATOM 757 C C . LYS A 1 97 ? 1.205 -2.819 7.195 1.00 95.44 97 LYS A C 1
ATOM 759 O O . LYS A 1 97 ? 0.665 -3.329 8.174 1.00 95.44 97 LYS A O 1
ATOM 764 N N . GLN A 1 98 ? 2.029 -1.778 7.302 1.00 94.94 98 GLN A N 1
ATOM 765 C CA . GLN A 1 98 ? 2.279 -1.103 8.576 1.00 94.94 98 GLN A CA 1
ATOM 766 C C . GLN A 1 98 ? 1.009 -0.443 9.109 1.00 94.94 98 GLN A C 1
ATOM 768 O O . GLN A 1 98 ? 0.690 -0.639 10.276 1.00 94.94 98 GLN A O 1
ATOM 773 N N . GLN A 1 99 ? 0.250 0.249 8.256 1.00 94.25 99 GLN A N 1
ATOM 774 C CA . GLN A 1 99 ? -1.020 0.862 8.649 1.00 94.25 99 GLN A CA 1
ATOM 775 C C . GLN A 1 99 ? -2.030 -0.174 9.147 1.00 94.25 99 GLN A C 1
ATOM 777 O O . GLN A 1 99 ? -2.606 0.018 10.211 1.00 94.25 99 GLN A O 1
ATOM 782 N N . LEU A 1 100 ? -2.174 -1.309 8.454 1.00 94.50 100 LEU A N 1
ATOM 783 C CA . LEU A 1 100 ? -3.022 -2.411 8.916 1.00 94.50 100 LEU A CA 1
ATOM 784 C C . LEU A 1 100 ? -2.600 -2.899 10.313 1.00 94.50 100 LEU A C 1
ATOM 786 O O . LEU A 1 100 ? -3.442 -3.062 11.193 1.00 94.50 100 LEU A O 1
ATOM 790 N N . ARG A 1 101 ? -1.296 -3.098 10.544 1.00 93.50 101 ARG A N 1
ATOM 791 C CA . ARG A 1 101 ? -0.768 -3.531 11.852 1.00 93.50 101 ARG A CA 1
ATOM 792 C C . ARG A 1 101 ? -0.995 -2.494 12.951 1.00 93.50 101 ARG A C 1
ATOM 794 O O . ARG A 1 101 ? -1.281 -2.882 14.084 1.00 93.50 101 ARG A O 1
ATOM 801 N N . SER A 1 102 ? -0.867 -1.207 12.634 1.00 92.62 102 SER A N 1
ATOM 802 C CA . SER A 1 102 ? -1.182 -0.110 13.552 1.00 92.62 102 SER A CA 1
ATOM 803 C C . SER A 1 102 ? -2.667 -0.105 13.907 1.00 92.62 102 SER A C 1
ATOM 805 O O . SER A 1 102 ? -2.983 -0.214 15.086 1.00 92.62 102 SER A O 1
ATOM 807 N N . SER A 1 103 ? -3.570 -0.137 12.920 1.00 91.31 103 SER A N 1
ATOM 808 C CA . SER A 1 103 ? -5.022 -0.195 13.159 1.00 91.31 103 SER A CA 1
ATOM 809 C C . SER A 1 103 ? -5.428 -1.405 14.002 1.00 91.31 103 SER A C 1
ATOM 811 O O . SER A 1 103 ? -6.232 -1.277 14.922 1.00 91.31 103 SER A O 1
ATOM 813 N N . GLN A 1 104 ? -4.816 -2.570 13.762 1.00 89.31 104 GLN A N 1
ATOM 814 C CA . GLN A 1 104 ? -5.023 -3.769 14.584 1.00 89.31 104 GLN A CA 1
ATOM 815 C C . GLN A 1 104 ? -4.526 -3.621 16.028 1.00 89.31 104 GLN A C 1
ATOM 817 O O . GLN A 1 104 ? -5.054 -4.271 16.932 1.00 89.31 104 GLN A O 1
ATOM 822 N N . SER A 1 105 ? -3.467 -2.840 16.242 1.00 87.12 105 SER A N 1
ATOM 823 C CA . SER A 1 105 ? -2.897 -2.605 17.571 1.00 87.12 105 SER A CA 1
ATOM 824 C C . SER A 1 105 ? -3.735 -1.596 18.348 1.00 87.12 105 SER A C 1
ATOM 826 O O . SER A 1 105 ? -3.991 -1.830 19.522 1.00 87.12 105 SER A O 1
ATOM 828 N N . ASP A 1 106 ? -4.232 -0.554 17.679 1.00 85.12 106 ASP A N 1
ATOM 829 C CA . ASP A 1 106 ? -5.134 0.448 18.258 1.00 85.12 106 ASP A CA 1
ATOM 830 C C . ASP A 1 106 ? -6.484 -0.167 18.657 1.00 85.12 106 ASP A C 1
ATOM 832 O O . ASP A 1 106 ? -7.040 0.148 19.709 1.00 85.12 106 ASP A O 1
ATOM 836 N N . HIS A 1 107 ? -6.995 -1.100 17.848 1.00 79.94 107 HIS A N 1
ATOM 837 C CA . HIS A 1 107 ? -8.241 -1.821 18.127 1.00 79.94 107 HIS A CA 1
ATOM 838 C C . HIS A 1 107 ? -8.125 -2.862 19.230 1.00 79.94 107 HIS A C 1
ATOM 840 O O . HIS A 1 107 ? -9.141 -3.278 19.786 1.00 79.94 107 HIS A O 1
ATOM 846 N N . ARG A 1 108 ? -6.910 -3.315 19.548 1.00 71.69 108 ARG A N 1
ATOM 847 C CA . ARG A 1 108 ? -6.677 -4.141 20.726 1.00 71.69 108 ARG A CA 1
ATOM 848 C C . ARG A 1 108 ? -6.580 -3.192 21.908 1.00 71.69 108 ARG A C 1
ATOM 850 O O . ARG A 1 108 ? -5.561 -2.518 22.037 1.00 71.69 108 ARG A O 1
ATOM 857 N N . PRO A 1 109 ? -7.580 -3.150 22.806 1.00 57.88 109 PRO A N 1
ATOM 858 C CA . PRO A 1 109 ? -7.435 -2.389 24.027 1.00 57.88 109 PRO A CA 1
ATOM 859 C C . PRO A 1 109 ? -6.264 -3.032 24.759 1.00 57.88 109 PRO A C 1
ATOM 861 O O . PRO A 1 109 ? -6.345 -4.186 25.196 1.00 57.88 109 PRO A O 1
ATOM 864 N N . GLY A 1 110 ? -5.137 -2.324 24.813 1.00 57.56 110 GLY A N 1
ATOM 865 C CA . GLY A 1 110 ? -4.036 -2.719 25.663 1.00 57.56 110 GLY A CA 1
ATOM 866 C C . GLY A 1 110 ? -4.627 -2.937 27.044 1.00 57.56 110 GLY A C 1
ATOM 867 O O . GLY A 1 110 ? -5.339 -2.073 27.559 1.00 57.56 110 GLY A O 1
ATOM 868 N N . TRP A 1 111 ? -4.372 -4.105 27.626 1.00 53.59 111 TRP A N 1
ATOM 869 C CA . TRP A 1 111 ? -4.538 -4.326 29.052 1.00 53.59 111 TRP A CA 1
ATOM 870 C C . TRP A 1 111 ? -3.604 -3.347 29.776 1.00 53.59 111 TRP A C 1
ATOM 872 O O . TRP A 1 111 ? -2.522 -3.711 30.229 1.00 53.59 111 TRP A O 1
ATOM 882 N N . ASN A 1 112 ? -4.002 -2.076 29.846 1.00 54.66 112 ASN A N 1
ATOM 883 C CA . ASN A 1 112 ? -3.386 -1.058 30.670 1.00 54.66 112 ASN A CA 1
ATOM 884 C C . ASN A 1 112 ? -3.881 -1.324 32.090 1.00 54.66 112 ASN A C 1
ATOM 886 O O . ASN A 1 112 ? -4.813 -0.697 32.607 1.00 54.66 112 ASN A O 1
ATOM 890 N N . GLY A 1 113 ? -3.303 -2.379 32.666 1.00 52.34 113 GLY A N 1
ATOM 891 C CA . GLY A 1 113 ? -3.401 -2.702 34.071 1.00 52.34 113 GLY A CA 1
ATOM 892 C C . GLY A 1 113 ? -2.908 -1.498 34.850 1.00 52.34 113 GLY A C 1
ATOM 893 O O . GLY A 1 113 ? -1.710 -1.260 34.969 1.00 52.34 113 GLY A O 1
ATOM 894 N N . HIS A 1 114 ? -3.870 -0.742 35.358 1.00 57.59 114 HIS A N 1
ATOM 895 C CA . HIS A 1 114 ? -3.664 0.316 36.317 1.00 57.59 114 HIS A CA 1
ATOM 896 C C . HIS A 1 114 ? -2.805 -0.226 37.464 1.00 57.59 114 HIS A C 1
ATOM 898 O O . HIS A 1 114 ? -3.183 -1.205 38.115 1.00 57.59 114 HIS A O 1
ATOM 904 N N . ARG A 1 115 ? -1.694 0.439 37.773 1.00 49.41 115 ARG A N 1
ATOM 905 C CA . ARG A 1 115 ? -1.199 0.460 39.148 1.00 49.41 115 ARG A CA 1
ATOM 906 C C . ARG A 1 115 ? -1.287 1.887 39.656 1.00 49.41 115 ARG A C 1
ATOM 908 O O . ARG A 1 115 ? -0.619 2.779 39.146 1.00 49.41 115 ARG A O 1
ATOM 915 N N . ARG A 1 116 ? -2.238 2.023 40.579 1.00 55.22 116 ARG A N 1
ATOM 916 C CA . ARG A 1 116 ? -2.422 3.121 41.522 1.00 55.22 116 ARG A CA 1
ATOM 917 C C . ARG A 1 116 ? -1.151 3.373 42.322 1.00 55.22 116 ARG A C 1
ATOM 919 O O . ARG A 1 116 ? -0.411 2.384 42.534 1.00 55.22 116 ARG A O 1
#

Solvent-accessible surface area (backbone atoms only — not comparable to full-atom values): 7188 Å² total; per-residue (Å²): 139,81,86,84,87,86,86,81,85,88,76,86,84,83,89,74,89,68,79,63,73,73,73,74,67,87,62,53,90,48,69,66,57,51,52,54,50,51,56,50,48,49,57,46,44,53,51,31,38,77,67,63,34,32,51,72,68,55,37,53,53,50,50,54,52,46,55,50,48,51,55,49,49,56,56,39,60,75,78,49,76,49,74,67,56,36,45,50,51,42,53,51,52,51,51,54,54,48,50,52,53,48,44,39,50,69,58,42,75,70,87,74,75,80,79,130

Sequence (116 aa):
MRKFMIATPLALAAAAVLATPASAAPGFTNGRQAAQEIQQLERQVDRAEQRNQISRREATQLNRQVDQLEKLHARYARGGFTRTELRSLDSRINTVKQQLRSSQSDHRPGWNGHRR

Foldseek 3Di:
DDDDDDDDDPDDDDDDPPPPVPPLPPFDPALVVLVVLLVVQLVLLVVCVVVVLADPVLSVVLVVLSVVLVVLSVVCVVVGDDPVSSSVSVVSSVVSVVSSVVRSVVSPPPPPPDDD

Secondary structure (DSSP, 8-state):
----------------------------SSHHHHHHHHHHHHHHHHHHHHTTSS-HHHHHHHHHHHHHHHHHHHHHHHH---HHHHHHHHHHHHHHHHHHHHHHHHSS--------

Nearest PDB structures (foldseek):
  2gsc-assembly1_D  TM=3.858E-01  e=2.893E+00  Xanthomonas campestris pv. campestris
  3t6g-assembly2_D  TM=5.877E-01  e=9.675E+00  Homo sapiens